Protein AF-G6F209-F1 (afdb_monomer_lite)

Foldseek 3Di:
DDDPPPVVVVVVDPDQQLQVQLVVLLVVQVVVQVVLCVVQVDGFPDTLNVLSSLLRSLVSLVVVCVVPVVSPVVSVVSNVSSVVVNVVSVVRRVVVVVVD

Organism: NCBI:txid1088868

Radius of gyration: 17.01 Å; chains: 1; bounding box: 48×24×44 Å

pLDDT: mean 88.54, std 17.1, range [37.03, 98.5]

Sequence (100 aa):
MRNLLQNEVEEISGGSAATVFGNLGATIGNVVNQSFQRTYGYAPAQSAVGPATELGTGIGTIIDSITNPKLIPTAVNDMIQGISDIVGVSKANSALVASK

Structure (mmCIF, N/CA/C/O backbone):
data_AF-G6F209-F1
#
_entry.id   AF-G6F209-F1
#
loop_
_atom_site.group_PDB
_atom_site.id
_atom_site.type_symbol
_atom_site.label_atom_id
_atom_site.label_alt_id
_atom_site.label_comp_id
_atom_site.label_asym_id
_atom_site.label_entity_id
_atom_site.label_seq_id
_atom_site.pdbx_PDB_ins_code
_atom_site.Cartn_x
_atom_site.Cartn_y
_atom_site.Cartn_z
_atom_site.occupancy
_atom_site.B_iso_or_equiv
_atom_site.auth_seq_id
_atom_site.auth_comp_id
_atom_site.auth_asym_id
_atom_site.auth_atom_id
_atom_site.pdbx_PDB_model_num
ATOM 1 N N . MET A 1 1 ? -32.638 15.389 14.294 1.00 37.03 1 MET A N 1
ATOM 2 C CA . MET A 1 1 ? -31.285 14.790 14.300 1.00 37.03 1 MET A CA 1
ATOM 3 C C . MET A 1 1 ? -31.437 13.338 14.719 1.00 37.03 1 MET A C 1
ATOM 5 O O . MET A 1 1 ? -32.003 13.105 15.778 1.00 37.03 1 MET A O 1
ATOM 9 N N . ARG A 1 2 ? -31.081 12.378 13.854 1.00 43.62 2 ARG A N 1
ATOM 10 C CA . ARG A 1 2 ? -31.233 10.941 14.140 1.00 43.62 2 ARG A CA 1
ATOM 11 C C . ARG A 1 2 ? -30.080 10.511 15.048 1.00 43.62 2 ARG A C 1
ATOM 13 O O . ARG A 1 2 ? -28.930 10.748 14.699 1.00 43.62 2 ARG A O 1
ATOM 20 N N . ASN A 1 3 ? -30.400 9.939 16.204 1.00 47.91 3 ASN A N 1
ATOM 21 C CA . ASN A 1 3 ? -29.415 9.360 17.111 1.00 47.91 3 ASN A CA 1
ATOM 22 C C . ASN A 1 3 ? -29.101 7.956 16.579 1.00 47.91 3 ASN A C 1
ATOM 24 O O . ASN A 1 3 ? -29.984 7.100 16.600 1.00 47.91 3 ASN A O 1
ATOM 28 N N . LEU A 1 4 ? -27.904 7.751 16.028 1.00 47.28 4 LEU A N 1
ATOM 29 C CA . LEU A 1 4 ? -27.447 6.421 15.623 1.00 47.28 4 LEU A CA 1
ATOM 30 C C . LEU A 1 4 ? -27.085 5.678 16.914 1.00 47.28 4 LEU A C 1
ATOM 32 O O . LEU A 1 4 ? -26.085 5.987 17.561 1.00 47.28 4 LEU A O 1
ATOM 36 N N . LEU A 1 5 ? -27.967 4.785 17.360 1.00 57.34 5 LEU A N 1
ATOM 37 C CA . LEU A 1 5 ? -27.745 3.969 18.550 1.00 57.34 5 LEU A CA 1
ATOM 38 C C . LEU A 1 5 ? -26.776 2.850 18.165 1.00 57.34 5 LEU A C 1
ATOM 40 O O . LEU A 1 5 ? -27.066 2.110 17.234 1.00 57.34 5 LEU A O 1
ATOM 44 N N . GLN A 1 6 ? -25.650 2.789 18.881 1.00 51.94 6 GLN A N 1
ATOM 45 C CA . GLN A 1 6 ? -24.652 1.721 19.099 1.00 51.94 6 GLN A CA 1
ATOM 46 C C . GLN A 1 6 ? -24.706 0.444 18.223 1.00 51.94 6 GLN A C 1
ATOM 48 O O . GLN A 1 6 ? -23.679 0.024 17.701 1.00 51.94 6 GLN A O 1
ATOM 53 N N . ASN A 1 7 ? -25.889 -0.117 17.993 1.00 50.44 7 ASN A N 1
ATOM 54 C CA . ASN A 1 7 ? -26.160 -1.272 17.140 1.00 50.44 7 ASN A CA 1
ATOM 55 C C . ASN A 1 7 ? -25.856 -1.031 15.646 1.00 50.44 7 ASN A C 1
ATOM 57 O O . ASN A 1 7 ? -25.389 -1.944 14.979 1.00 50.44 7 ASN A O 1
ATOM 61 N N . GLU A 1 8 ? -26.055 0.182 15.112 1.00 44.69 8 GLU A N 1
ATOM 62 C CA . GLU A 1 8 ? -25.754 0.479 13.692 1.00 44.69 8 GLU A CA 1
ATOM 63 C C . GLU A 1 8 ? -24.238 0.615 13.427 1.00 44.69 8 GLU A C 1
ATOM 65 O O . GLU A 1 8 ? -23.788 0.456 12.294 1.00 44.69 8 GLU A O 1
ATOM 70 N N . VAL A 1 9 ? -23.436 0.883 14.467 1.00 49.56 9 VAL A N 1
ATOM 71 C CA . VAL A 1 9 ? -21.962 0.876 14.380 1.00 49.56 9 VAL A CA 1
ATOM 72 C C . VAL A 1 9 ? -21.433 -0.560 14.392 1.00 49.56 9 VAL A C 1
ATOM 74 O O . VAL A 1 9 ? -20.473 -0.863 13.689 1.00 49.56 9 VAL A O 1
ATOM 77 N N . GLU A 1 10 ? -22.087 -1.456 15.134 1.00 48.28 10 GLU A N 1
ATOM 78 C CA . GLU A 1 10 ? -21.752 -2.883 15.161 1.00 48.28 10 GLU A CA 1
ATOM 79 C C . GLU A 1 10 ? -22.216 -3.616 13.880 1.00 48.28 10 GLU A C 1
ATOM 81 O O . GLU A 1 10 ? -21.451 -4.409 13.325 1.00 48.28 10 GLU A O 1
ATOM 86 N N . GLU A 1 11 ? -23.399 -3.296 13.332 1.00 45.97 11 GLU A N 1
ATOM 87 C CA . GLU A 1 11 ? -23.983 -3.962 12.146 1.00 45.97 11 GLU A CA 1
ATOM 88 C C . GLU A 1 11 ? -23.260 -3.702 10.809 1.00 45.97 11 GLU A C 1
ATOM 90 O O . GLU A 1 11 ? -23.497 -4.421 9.838 1.00 45.97 11 GLU A O 1
ATOM 95 N N . ILE A 1 12 ? -22.329 -2.745 10.734 1.00 52.09 12 ILE A N 1
ATOM 96 C CA . ILE A 1 12 ? -21.487 -2.549 9.536 1.00 52.09 12 ILE A CA 1
ATOM 97 C C . ILE A 1 12 ? -20.315 -3.558 9.488 1.00 52.09 12 ILE A C 1
ATOM 99 O O . ILE A 1 12 ? -19.697 -3.737 8.437 1.00 52.09 12 ILE A O 1
ATOM 103 N N . SER A 1 13 ? -20.015 -4.280 10.576 1.00 45.00 13 SER A N 1
ATOM 104 C CA . SER A 1 13 ? -18.755 -5.026 10.711 1.00 45.00 13 SER A CA 1
ATOM 105 C C . SER A 1 13 ? -18.923 -6.525 10.987 1.00 45.00 13 SER A C 1
ATOM 107 O O . SER A 1 13 ? -18.914 -6.992 12.118 1.00 45.00 13 SER A O 1
ATOM 109 N N . GLY A 1 14 ? -18.949 -7.323 9.916 1.00 49.16 14 GLY A N 1
ATOM 110 C CA . GLY A 1 14 ? -18.381 -8.678 9.976 1.00 49.16 14 GLY A CA 1
ATOM 111 C C . GLY A 1 14 ? -16.845 -8.681 9.864 1.00 49.16 14 GLY A C 1
ATOM 112 O O . GLY A 1 14 ? -16.204 -9.680 10.175 1.00 49.16 14 GLY A O 1
ATOM 113 N N . GLY A 1 15 ? -16.244 -7.567 9.427 1.00 62.19 15 GLY A N 1
ATOM 114 C CA . GLY A 1 15 ? -14.797 -7.365 9.333 1.00 62.19 15 GLY A CA 1
ATOM 115 C C . GLY A 1 15 ? -14.400 -5.984 9.852 1.00 62.19 15 GLY A C 1
ATOM 116 O O . GLY A 1 15 ? -15.168 -5.034 9.712 1.00 62.19 15 GLY A O 1
ATOM 117 N N . SER A 1 16 ? -13.217 -5.883 10.464 1.00 83.94 16 SER A N 1
ATOM 118 C CA . SER A 1 16 ? -12.674 -4.619 10.979 1.00 83.94 16 SER A CA 1
ATOM 119 C C . SER A 1 16 ? -12.531 -3.573 9.871 1.00 83.94 16 SER A C 1
ATOM 121 O O . SER A 1 16 ? -12.274 -3.928 8.710 1.00 83.94 16 SER A O 1
ATOM 123 N N . ALA A 1 17 ? -12.636 -2.283 10.207 1.00 89.00 17 ALA A N 1
ATOM 124 C CA . ALA A 1 17 ? -12.387 -1.222 9.235 1.00 89.00 17 ALA A CA 1
ATOM 125 C C . ALA A 1 17 ? -10.966 -1.343 8.661 1.00 89.00 17 ALA A C 1
ATOM 127 O O . ALA A 1 17 ? -10.776 -1.145 7.460 1.00 89.00 17 ALA A O 1
ATOM 128 N N . ALA A 1 18 ? -9.993 -1.778 9.470 1.00 90.38 18 ALA A N 1
ATOM 129 C CA . ALA A 1 18 ? -8.641 -2.120 9.022 1.00 90.38 18 ALA A CA 1
ATOM 130 C C . ALA A 1 18 ? -8.627 -3.059 7.797 1.00 90.38 18 ALA A C 1
ATOM 132 O O . ALA A 1 18 ? -7.924 -2.799 6.822 1.00 90.38 18 ALA A O 1
ATOM 133 N N . THR A 1 19 ? -9.462 -4.102 7.784 1.00 91.56 19 THR A N 1
ATOM 134 C CA . THR A 1 19 ? -9.532 -5.054 6.661 1.00 91.56 19 THR A CA 1
ATOM 135 C C . THR A 1 19 ? -10.139 -4.416 5.410 1.00 91.56 19 THR A C 1
ATOM 137 O O . THR A 1 19 ? -9.630 -4.591 4.301 1.00 91.56 19 THR A O 1
ATOM 140 N N . VAL A 1 20 ? -11.226 -3.656 5.572 1.00 93.38 20 VAL A N 1
ATOM 141 C CA . VAL A 1 20 ? -11.918 -2.997 4.452 1.00 93.38 20 VAL A CA 1
ATOM 142 C C . VAL A 1 20 ? -10.999 -1.985 3.772 1.00 93.38 20 VAL A C 1
ATOM 144 O O . VAL A 1 20 ? -10.837 -2.010 2.550 1.00 93.38 20 VAL A O 1
ATOM 147 N N . PHE A 1 21 ? -10.358 -1.121 4.559 1.00 95.00 21 PHE A N 1
ATOM 148 C CA . PHE A 1 21 ? -9.453 -0.116 4.020 1.00 95.00 21 PHE A CA 1
ATOM 149 C C . PHE A 1 21 ? -8.134 -0.718 3.527 1.00 95.00 21 PHE A C 1
ATOM 151 O O . PHE A 1 21 ? -7.604 -0.233 2.530 1.00 95.00 21 PHE A O 1
ATOM 158 N N . GLY A 1 22 ? -7.643 -1.806 4.127 1.00 95.38 22 GLY A N 1
ATOM 159 C CA . GLY A 1 22 ? -6.517 -2.572 3.589 1.00 95.38 22 GLY A CA 1
ATOM 160 C C . GLY A 1 22 ? -6.803 -3.097 2.177 1.00 95.38 22 GLY A C 1
ATOM 161 O O . GLY A 1 22 ? -6.019 -2.867 1.256 1.00 95.38 22 GLY A O 1
ATOM 162 N N . ASN A 1 23 ? -7.976 -3.700 1.957 1.00 96.31 23 ASN A N 1
ATOM 163 C CA . ASN A 1 23 ? -8.401 -4.178 0.634 1.00 96.31 23 ASN A CA 1
ATOM 164 C C . ASN A 1 23 ? -8.577 -3.038 -0.385 1.00 96.31 23 ASN A C 1
ATOM 166 O O . ASN A 1 23 ? -8.220 -3.180 -1.562 1.00 96.31 23 ASN A O 1
ATOM 170 N N . LEU A 1 24 ? -9.104 -1.890 0.055 1.00 96.56 24 LEU A N 1
ATOM 171 C CA . LEU A 1 24 ? -9.162 -0.684 -0.771 1.00 96.56 24 LEU A CA 1
ATOM 172 C C . LEU A 1 24 ? -7.751 -0.211 -1.152 1.00 96.56 24 LEU A C 1
ATOM 174 O O . LEU A 1 24 ? -7.492 0.058 -2.325 1.00 96.56 24 LEU A O 1
ATOM 178 N N . GLY A 1 25 ? -6.829 -0.176 -0.189 1.00 97.50 25 GLY A N 1
ATOM 179 C CA . GLY A 1 25 ? -5.419 0.137 -0.397 1.00 97.50 25 GLY A CA 1
ATOM 180 C C . GLY A 1 25 ? -4.767 -0.773 -1.438 1.00 97.50 25 GLY A C 1
ATOM 181 O O . GLY A 1 25 ? -4.190 -0.288 -2.412 1.00 97.50 25 GLY A O 1
ATOM 182 N N . ALA A 1 26 ? -4.952 -2.090 -1.315 1.00 97.94 26 ALA A N 1
ATOM 183 C CA . ALA A 1 26 ? -4.472 -3.066 -2.292 1.00 97.94 26 ALA A CA 1
ATOM 184 C C . ALA A 1 26 ? -5.024 -2.801 -3.704 1.00 97.94 26 ALA A C 1
ATOM 186 O O . ALA A 1 26 ? -4.297 -2.875 -4.699 1.00 97.94 26 ALA A O 1
ATOM 187 N N . THR A 1 27 ? -6.311 -2.460 -3.801 1.00 98.38 27 THR A N 1
ATOM 188 C CA . THR A 1 27 ? -6.972 -2.128 -5.071 1.00 98.38 27 THR A CA 1
ATOM 189 C C . THR A 1 27 ? -6.359 -0.879 -5.703 1.00 98.38 27 THR A C 1
ATOM 191 O O . THR A 1 27 ? -6.009 -0.897 -6.884 1.00 98.38 27 THR A O 1
ATOM 194 N N . ILE A 1 28 ? -6.153 0.182 -4.918 1.00 97.81 28 ILE A N 1
ATOM 195 C CA . ILE A 1 28 ? -5.500 1.416 -5.373 1.00 97.81 28 ILE A CA 1
ATOM 196 C C . ILE A 1 28 ? -4.076 1.120 -5.854 1.00 97.81 28 ILE A C 1
ATOM 198 O O . ILE A 1 28 ? -3.708 1.524 -6.957 1.00 97.81 28 ILE A O 1
ATOM 202 N N . GLY A 1 29 ? -3.290 0.365 -5.084 1.00 98.06 29 GLY A N 1
ATOM 203 C CA . GLY A 1 29 ? -1.927 0.000 -5.472 1.00 98.06 29 GLY A CA 1
ATOM 204 C C . GLY A 1 29 ? -1.871 -0.796 -6.781 1.00 98.06 29 GLY A C 1
ATOM 205 O O . GLY A 1 29 ? -0.997 -0.555 -7.615 1.00 98.06 29 GLY A O 1
ATOM 206 N N . ASN A 1 30 ? -2.844 -1.680 -7.024 1.00 98.38 30 ASN A N 1
ATOM 207 C CA . ASN A 1 30 ? -2.965 -2.396 -8.295 1.00 98.38 30 ASN A CA 1
ATOM 208 C C . ASN A 1 30 ? -3.264 -1.447 -9.462 1.00 98.38 30 ASN A C 1
ATOM 210 O O . ASN A 1 30 ? -2.627 -1.552 -10.511 1.00 98.38 30 ASN A O 1
ATOM 214 N N . VAL A 1 31 ? -4.192 -0.501 -9.283 1.00 98.50 31 VAL A N 1
ATOM 215 C CA . VAL A 1 31 ? -4.509 0.514 -10.301 1.00 98.50 31 VAL A CA 1
ATOM 216 C C . VAL A 1 31 ? -3.283 1.368 -10.617 1.00 98.50 31 VAL A C 1
ATOM 218 O O . VAL A 1 31 ? -3.006 1.618 -11.791 1.00 98.50 31 VAL A O 1
ATOM 221 N N . VAL A 1 32 ? -2.51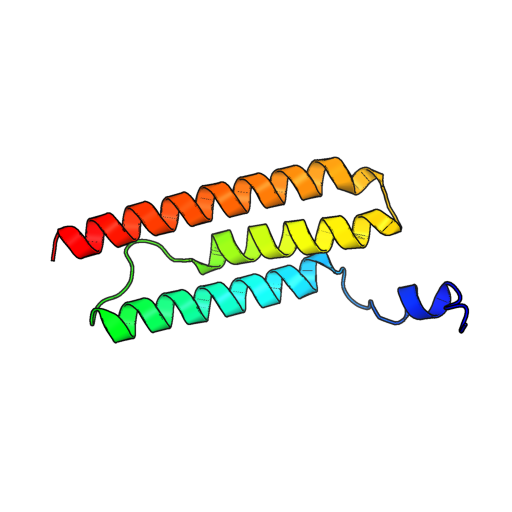4 1.770 -9.604 1.00 97.81 32 VAL A N 1
ATOM 222 C CA . VAL A 1 32 ? -1.272 2.536 -9.787 1.00 97.81 32 VAL A CA 1
ATOM 223 C C . VAL A 1 32 ? -0.242 1.729 -10.579 1.00 97.81 32 VAL A C 1
ATOM 225 O O . VAL A 1 32 ? 0.281 2.236 -11.570 1.00 97.81 32 VAL A O 1
ATOM 228 N N . ASN A 1 33 ? -0.001 0.464 -10.224 1.00 98.12 33 ASN A N 1
ATOM 229 C CA . ASN A 1 33 ? 0.929 -0.401 -10.957 1.00 98.12 33 ASN A CA 1
ATOM 230 C C . ASN A 1 33 ? 0.516 -0.589 -12.424 1.00 98.12 33 ASN A C 1
ATOM 232 O O . ASN A 1 33 ? 1.344 -0.467 -13.328 1.00 98.12 33 ASN A O 1
ATOM 236 N N . GLN A 1 34 ? -0.768 -0.863 -12.672 1.00 98.31 34 GLN A N 1
ATOM 237 C CA . GLN A 1 34 ? -1.298 -1.019 -14.027 1.00 98.31 34 GLN A CA 1
ATOM 238 C C . GLN A 1 34 ? -1.189 0.282 -14.824 1.00 98.31 34 GLN A C 1
ATOM 240 O O . GLN A 1 34 ? -0.842 0.254 -16.002 1.00 98.31 34 GLN A O 1
ATOM 245 N N . SER A 1 35 ? -1.461 1.421 -14.186 1.00 98.06 35 SER A N 1
ATOM 246 C CA . SER A 1 35 ? -1.333 2.737 -14.813 1.00 98.06 35 SER A CA 1
ATOM 247 C C . SER A 1 35 ? 0.121 3.031 -15.167 1.00 98.06 35 SER A C 1
ATOM 249 O O . SER A 1 35 ? 0.390 3.457 -16.284 1.00 98.06 35 SER 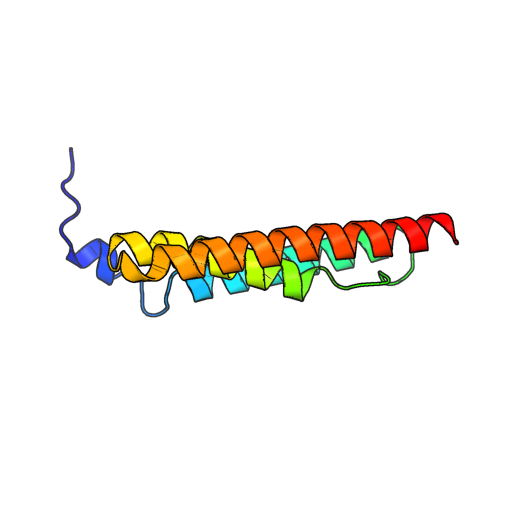A O 1
ATOM 251 N N . PHE A 1 36 ? 1.067 2.725 -14.275 1.00 98.06 36 PHE A N 1
ATOM 252 C CA . PHE A 1 36 ? 2.496 2.841 -14.560 1.00 98.06 36 PHE A CA 1
ATOM 253 C C . PHE A 1 36 ? 2.885 2.004 -15.785 1.00 98.06 36 PHE A C 1
ATOM 255 O O . PHE A 1 36 ? 3.471 2.528 -16.732 1.00 98.06 36 PHE A O 1
ATOM 262 N N . GLN A 1 37 ? 2.496 0.725 -15.811 1.00 97.56 37 GLN A N 1
ATOM 263 C CA . GLN A 1 37 ? 2.823 -0.165 -16.924 1.00 97.56 37 GLN A CA 1
ATOM 264 C C . GLN A 1 37 ? 2.198 0.285 -18.247 1.00 97.56 37 GLN A C 1
ATOM 266 O O . GLN A 1 37 ? 2.846 0.193 -19.287 1.00 97.56 37 GLN A O 1
ATOM 271 N N . ARG A 1 38 ? 0.964 0.799 -18.229 1.00 98.12 38 ARG A N 1
ATOM 272 C CA . ARG A 1 38 ? 0.312 1.353 -19.426 1.00 98.12 38 ARG A CA 1
ATOM 273 C C . ARG A 1 38 ? 1.008 2.614 -19.932 1.00 98.12 38 ARG A C 1
ATOM 275 O O . ARG A 1 38 ? 1.133 2.776 -21.138 1.00 98.12 38 ARG A O 1
ATOM 282 N N . THR A 1 39 ? 1.456 3.482 -19.028 1.00 97.94 39 THR A N 1
ATOM 283 C CA . THR A 1 39 ? 2.118 4.744 -19.380 1.00 97.94 39 THR A CA 1
ATOM 284 C C . THR A 1 39 ? 3.513 4.520 -19.953 1.00 97.94 39 THR A C 1
ATOM 286 O O . THR A 1 39 ? 3.865 5.143 -20.949 1.00 97.94 39 THR A O 1
ATOM 289 N N . TYR A 1 40 ? 4.307 3.635 -19.346 1.00 97.44 40 TYR A N 1
ATOM 290 C CA . TYR A 1 40 ? 5.722 3.473 -19.702 1.00 97.44 40 TYR A CA 1
ATOM 291 C C . TYR A 1 40 ? 6.027 2.223 -20.539 1.00 97.44 40 TYR A C 1
ATOM 293 O O . TYR A 1 40 ? 7.128 2.088 -21.063 1.00 97.44 40 TYR A O 1
ATOM 301 N N . GLY A 1 41 ? 5.074 1.299 -20.685 1.00 97.69 41 GLY A N 1
ATOM 302 C CA . GLY A 1 41 ? 5.242 0.071 -21.468 1.00 97.69 41 GLY A CA 1
ATOM 303 C C . GLY A 1 41 ? 6.046 -1.034 -20.771 1.00 97.69 41 GLY A C 1
ATOM 304 O O . GLY A 1 41 ? 6.305 -2.072 -21.376 1.00 97.69 41 GLY A O 1
ATOM 305 N N . TYR A 1 42 ? 6.429 -0.852 -19.504 1.00 96.44 42 TYR A N 1
ATOM 306 C CA . TYR A 1 42 ? 7.148 -1.841 -18.694 1.00 96.44 42 TYR A CA 1
ATOM 307 C C . TYR A 1 42 ? 6.681 -1.823 -17.233 1.00 96.44 42 TYR A C 1
ATOM 309 O O . TYR A 1 42 ? 6.082 -0.857 -16.764 1.00 96.44 42 TYR A O 1
ATOM 317 N N . ALA A 1 43 ? 6.933 -2.915 -16.510 1.00 97.06 43 ALA A N 1
ATOM 318 C CA . ALA A 1 43 ? 6.534 -3.048 -15.110 1.00 97.06 43 ALA A CA 1
ATOM 319 C C . ALA A 1 43 ? 7.287 -2.056 -14.196 1.00 97.06 43 ALA A C 1
ATOM 321 O O . ALA A 1 43 ? 8.455 -1.758 -14.460 1.00 97.06 43 ALA A O 1
ATOM 322 N N . PRO A 1 44 ? 6.658 -1.567 -13.111 1.00 97.50 44 PRO A N 1
ATOM 323 C CA . PRO A 1 44 ? 7.349 -0.740 -12.126 1.00 97.50 44 PRO A CA 1
ATOM 324 C C . PRO A 1 44 ? 8.494 -1.510 -11.450 1.00 97.50 44 PRO A C 1
ATOM 326 O O . PRO A 1 44 ? 8.444 -2.734 -11.330 1.00 97.50 44 PRO A O 1
ATOM 329 N N . ALA A 1 45 ? 9.509 -0.789 -10.966 1.00 97.62 45 ALA A N 1
ATOM 330 C CA . ALA A 1 45 ? 10.602 -1.372 -10.184 1.00 97.62 45 ALA A CA 1
ATOM 331 C C . ALA A 1 45 ? 10.104 -1.914 -8.840 1.00 97.62 45 ALA A C 1
ATOM 333 O O . ALA A 1 45 ? 10.587 -2.937 -8.360 1.00 97.62 45 ALA A O 1
ATOM 334 N N . GLN A 1 46 ? 9.137 -1.223 -8.235 1.00 98.06 46 GLN A N 1
ATOM 335 C CA . GLN A 1 46 ? 8.491 -1.631 -6.995 1.00 98.06 46 GLN A CA 1
ATOM 336 C C . GLN A 1 46 ? 6.973 -1.478 -7.089 1.00 98.06 46 GLN A C 1
ATOM 338 O O . GLN A 1 46 ? 6.452 -0.510 -7.648 1.00 98.06 46 GLN A O 1
ATOM 343 N N . SER A 1 47 ? 6.265 -2.449 -6.515 1.00 97.81 47 SER A N 1
ATOM 344 C CA . SER A 1 47 ? 4.804 -2.478 -6.466 1.00 97.81 47 SER A CA 1
ATOM 345 C C . SER A 1 47 ? 4.267 -1.533 -5.392 1.00 97.81 47 SER A C 1
ATOM 347 O O . SER A 1 47 ? 4.709 -1.583 -4.249 1.00 97.81 47 SER A O 1
ATOM 349 N N . ALA A 1 48 ? 3.243 -0.749 -5.730 1.00 97.25 48 ALA A N 1
ATOM 350 C CA . ALA A 1 48 ? 2.526 0.091 -4.771 1.00 97.25 48 ALA A CA 1
ATOM 351 C C . ALA A 1 48 ? 1.511 -0.682 -3.899 1.00 97.25 48 ALA A C 1
ATOM 353 O O . ALA A 1 48 ? 0.958 -0.107 -2.967 1.00 97.25 48 ALA A O 1
ATOM 354 N N . VAL A 1 49 ? 1.239 -1.965 -4.184 1.00 98.12 49 VAL A N 1
ATOM 355 C CA . VAL A 1 49 ? 0.161 -2.740 -3.531 1.00 98.12 49 VAL A CA 1
ATOM 356 C C . VAL A 1 49 ? 0.393 -2.917 -2.034 1.00 98.12 49 VAL A C 1
ATOM 358 O O . VAL A 1 49 ? -0.507 -2.608 -1.259 1.00 98.12 49 VAL A O 1
ATOM 361 N N . GLY A 1 50 ? 1.573 -3.391 -1.626 1.00 96.88 50 GLY A N 1
ATOM 362 C CA . GLY A 1 50 ? 1.899 -3.597 -0.208 1.00 96.88 50 GLY A CA 1
ATOM 363 C C . GLY A 1 50 ? 1.789 -2.295 0.594 1.00 96.88 50 GLY A C 1
ATOM 364 O O . GLY A 1 50 ? 0.923 -2.207 1.461 1.00 96.88 50 GLY A O 1
ATOM 365 N N . PRO A 1 51 ? 2.538 -1.242 0.218 1.00 97.62 51 PRO A N 1
ATOM 366 C CA . PRO A 1 51 ? 2.505 0.034 0.935 1.00 97.62 51 PRO A CA 1
ATOM 367 C C . PRO A 1 51 ? 1.119 0.690 0.986 1.00 97.62 51 PRO A C 1
ATOM 369 O O . PRO A 1 51 ? 0.717 1.239 2.011 1.00 97.62 51 PRO A O 1
ATOM 372 N N . ALA A 1 52 ? 0.338 0.603 -0.098 1.00 97.88 52 ALA A N 1
ATOM 373 C CA . ALA A 1 52 ? -1.031 1.114 -0.102 1.00 97.88 52 ALA A CA 1
ATOM 374 C C . ALA A 1 52 ? -1.967 0.292 0.803 1.00 97.88 52 ALA A C 1
ATOM 376 O O . ALA A 1 52 ? -2.854 0.865 1.434 1.00 97.88 52 ALA A O 1
ATOM 377 N N . THR A 1 53 ? -1.767 -1.028 0.896 1.00 97.69 53 THR A N 1
ATOM 378 C CA . THR A 1 53 ? -2.506 -1.910 1.818 1.00 97.69 53 THR A CA 1
ATOM 379 C C . THR A 1 53 ? -2.202 -1.561 3.270 1.00 97.69 53 THR A C 1
ATOM 381 O O . THR A 1 53 ? -3.124 -1.471 4.076 1.00 97.69 53 THR A O 1
ATOM 384 N N . GLU A 1 54 ? -0.934 -1.328 3.607 1.00 96.31 54 GLU A N 1
ATOM 385 C CA . GLU A 1 54 ? -0.505 -0.946 4.958 1.00 96.31 54 GLU A CA 1
ATOM 386 C C . GLU A 1 54 ? -1.079 0.411 5.364 1.00 96.31 54 GLU A C 1
ATOM 388 O O . GLU A 1 54 ? -1.703 0.524 6.419 1.00 96.31 54 GLU A O 1
ATOM 393 N N . LEU A 1 55 ? -0.987 1.414 4.483 1.00 97.06 55 LEU A N 1
ATOM 394 C CA . LEU A 1 55 ? -1.612 2.715 4.717 1.00 97.06 55 LEU A CA 1
ATOM 395 C C . LEU A 1 55 ? -3.132 2.588 4.900 1.00 97.06 55 LEU A C 1
ATOM 397 O O . LEU A 1 55 ? -3.694 3.164 5.830 1.00 97.06 55 LEU A O 1
ATOM 401 N N . GLY A 1 56 ? -3.802 1.821 4.034 1.00 96.44 56 GLY A N 1
ATOM 402 C CA . GLY A 1 56 ? -5.233 1.550 4.152 1.00 96.44 56 GLY A CA 1
ATOM 403 C C . GLY A 1 56 ? -5.579 0.874 5.478 1.00 96.44 56 GLY A C 1
ATOM 404 O O . GLY A 1 56 ? -6.486 1.313 6.180 1.00 96.44 56 GLY A O 1
ATOM 405 N N . THR A 1 57 ? -4.810 -0.135 5.876 1.00 95.69 57 THR A N 1
ATOM 406 C CA . THR A 1 57 ? -4.981 -0.822 7.161 1.00 95.69 57 THR A CA 1
ATOM 407 C C . THR A 1 57 ? -4.848 0.161 8.319 1.00 95.69 57 THR A C 1
ATOM 409 O O . THR A 1 57 ? -5.741 0.209 9.156 1.00 95.69 57 THR A O 1
ATOM 412 N N . GLY A 1 58 ? -3.818 1.013 8.328 1.00 95.81 58 GLY A N 1
ATOM 413 C CA . GLY A 1 58 ? -3.632 2.037 9.359 1.00 95.81 58 GLY A CA 1
ATOM 414 C C . GLY A 1 58 ? -4.798 3.030 9.450 1.00 95.81 58 GLY A C 1
ATOM 415 O O . GLY A 1 58 ? -5.254 3.346 10.551 1.00 95.81 58 GLY A O 1
ATOM 416 N N . ILE A 1 59 ? -5.343 3.462 8.305 1.00 94.81 59 ILE A N 1
ATOM 417 C CA . ILE A 1 59 ? -6.557 4.297 8.249 1.00 94.81 59 ILE A CA 1
ATOM 418 C C . ILE A 1 59 ? -7.748 3.553 8.860 1.00 94.81 59 ILE A C 1
ATOM 420 O O . ILE A 1 59 ? -8.468 4.108 9.684 1.00 94.81 59 ILE A O 1
ATOM 424 N N . GLY A 1 60 ? -7.959 2.291 8.493 1.00 94.00 60 GLY A N 1
ATOM 425 C CA . GLY A 1 60 ? -9.042 1.499 9.061 1.00 94.00 60 GLY A CA 1
ATOM 426 C C . GLY A 1 60 ? -8.873 1.274 10.569 1.00 94.00 60 GLY A C 1
ATOM 427 O O . GLY A 1 60 ? -9.823 1.458 11.322 1.00 94.00 60 GLY A O 1
ATOM 428 N N . THR A 1 61 ? -7.653 1.015 11.040 1.00 94.12 61 THR A N 1
ATOM 429 C CA . THR A 1 61 ? -7.343 0.874 12.469 1.00 94.12 61 THR A CA 1
ATOM 430 C C . THR A 1 61 ? -7.608 2.174 13.244 1.00 94.12 61 THR A C 1
ATOM 432 O O . THR A 1 61 ? -8.027 2.118 14.401 1.00 94.12 61 THR A O 1
ATOM 435 N N . ILE A 1 62 ? -7.438 3.358 12.632 1.00 92.88 62 ILE A N 1
ATOM 436 C CA . ILE A 1 62 ? -7.815 4.627 13.284 1.00 92.88 62 ILE A CA 1
ATOM 437 C C . ILE A 1 62 ? -9.332 4.739 13.461 1.00 92.88 62 ILE A C 1
ATOM 439 O O . ILE A 1 62 ? -9.788 5.259 14.478 1.00 92.88 62 ILE A O 1
ATOM 443 N N . ILE A 1 63 ? -10.119 4.218 12.519 1.00 90.31 63 ILE A N 1
ATOM 444 C CA . ILE A 1 63 ? -11.583 4.177 12.620 1.00 90.31 63 ILE A CA 1
ATOM 445 C C . ILE A 1 63 ? -11.997 3.178 13.703 1.00 90.31 63 ILE A C 1
ATOM 447 O O . ILE A 1 63 ? -12.798 3.519 14.572 1.00 90.31 63 ILE A O 1
ATOM 451 N N . ASP A 1 64 ? -11.383 1.993 13.725 1.00 87.62 64 ASP A N 1
ATOM 452 C CA . ASP A 1 64 ? -11.599 0.994 14.780 1.00 87.62 64 ASP A CA 1
ATOM 453 C C . ASP A 1 64 ? -11.215 1.548 16.172 1.00 87.62 64 ASP A C 1
ATOM 455 O O . ASP A 1 64 ? -11.767 1.148 17.199 1.00 87.62 64 ASP A O 1
ATOM 459 N N . SER A 1 65 ? -10.315 2.537 16.234 1.00 90.31 65 SER A N 1
ATOM 460 C CA . SER A 1 65 ? -9.925 3.175 17.494 1.00 90.31 65 SER A CA 1
ATOM 461 C C . SER A 1 65 ? -11.024 4.021 18.153 1.00 90.31 65 SER A C 1
ATOM 463 O O . SER A 1 65 ? -10.932 4.298 19.350 1.00 90.31 65 SER A O 1
ATOM 465 N N . ILE A 1 66 ? -12.091 4.372 17.421 1.00 87.44 66 ILE A N 1
ATOM 466 C CA . ILE A 1 66 ? -13.264 5.077 17.968 1.00 87.44 66 ILE A CA 1
ATOM 467 C C . ILE A 1 66 ? -13.918 4.245 19.079 1.00 87.44 66 ILE A C 1
ATOM 469 O O . ILE A 1 66 ? -14.333 4.792 20.101 1.00 87.44 66 ILE A O 1
ATOM 473 N N . THR A 1 67 ? -13.980 2.923 18.901 1.00 86.19 67 THR A N 1
ATOM 474 C CA . THR A 1 67 ? -14.532 1.987 19.890 1.00 86.19 67 THR A CA 1
ATOM 475 C C . THR A 1 67 ? -13.444 1.340 20.752 1.00 86.19 67 THR A C 1
ATOM 477 O O . THR A 1 67 ? -13.736 0.867 21.850 1.00 86.19 67 THR A O 1
ATOM 480 N N . ASN A 1 68 ? -12.176 1.373 20.316 1.00 86.81 68 ASN A N 1
ATOM 481 C CA . ASN A 1 68 ? -11.027 0.888 21.084 1.00 86.81 68 ASN A CA 1
ATOM 482 C C . ASN A 1 68 ? -9.801 1.829 21.000 1.00 86.81 68 ASN A C 1
ATOM 484 O O . ASN A 1 68 ? -8.866 1.575 2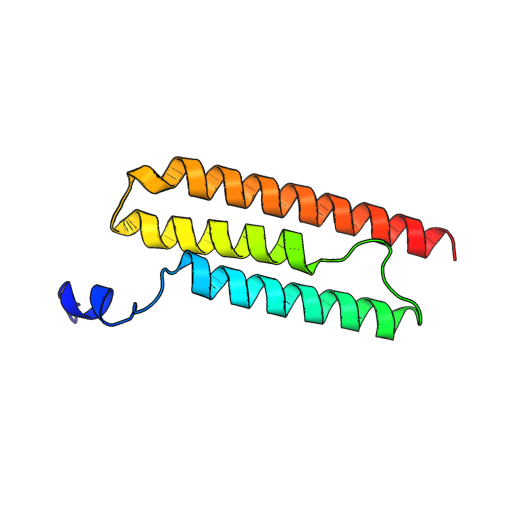0.232 1.00 86.81 68 ASN A O 1
ATOM 488 N N . PRO A 1 69 ? -9.720 2.869 21.854 1.00 90.88 69 PRO A N 1
ATOM 489 C CA . PRO A 1 69 ? -8.656 3.880 21.794 1.00 90.88 69 PRO A CA 1
ATOM 490 C C . PRO A 1 69 ? -7.223 3.349 21.963 1.00 90.88 69 PRO A C 1
ATOM 492 O O . PRO A 1 69 ? -6.262 4.035 21.620 1.00 90.88 69 PRO A O 1
ATOM 495 N N . LYS A 1 70 ? -7.044 2.116 22.460 1.00 93.88 70 LYS A N 1
ATOM 496 C CA . LYS A 1 70 ? -5.721 1.475 22.568 1.00 93.88 70 LYS A CA 1
ATOM 497 C C . LYS A 1 70 ? -5.077 1.203 21.205 1.00 93.88 70 LYS A C 1
ATOM 499 O O . LYS A 1 70 ? -3.876 0.967 21.157 1.00 93.88 70 LYS A O 1
ATOM 504 N N . LEU A 1 71 ? -5.856 1.238 20.122 1.00 91.56 71 LEU A N 1
ATOM 505 C CA . LEU A 1 71 ? -5.386 1.029 18.753 1.00 91.56 71 LEU A CA 1
ATOM 506 C C . LEU A 1 71 ? -4.715 2.268 18.138 1.00 91.56 71 LEU A C 1
ATOM 508 O O . LEU A 1 71 ? -4.036 2.132 17.123 1.00 91.56 71 LEU A O 1
ATOM 512 N N . ILE A 1 72 ? -4.854 3.457 18.745 1.00 92.25 72 ILE A N 1
ATOM 513 C CA . ILE A 1 72 ? -4.314 4.715 18.197 1.00 92.25 72 ILE A CA 1
ATOM 514 C C . ILE A 1 72 ? -2.802 4.632 17.913 1.00 92.25 72 ILE A C 1
ATOM 516 O O . ILE A 1 72 ? -2.407 4.979 16.800 1.00 92.25 72 ILE A O 1
ATOM 520 N N . PRO A 1 73 ? -1.933 4.164 18.838 1.00 95.81 73 PRO A N 1
ATOM 521 C CA . PRO A 1 73 ? -0.497 4.099 18.565 1.00 95.81 73 PRO A CA 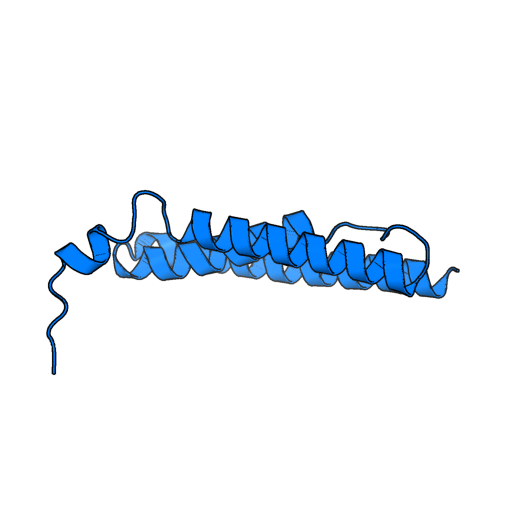1
ATOM 522 C C . PRO A 1 73 ? -0.154 3.180 17.387 1.00 95.81 73 PRO A C 1
ATOM 524 O O . PRO A 1 73 ? 0.676 3.537 16.555 1.00 95.81 73 PRO A O 1
ATOM 527 N N . THR A 1 74 ? -0.814 2.022 17.291 1.00 92.00 74 THR A N 1
ATOM 528 C CA . THR A 1 74 ? -0.628 1.074 16.183 1.00 92.00 74 THR A CA 1
ATOM 529 C C . THR A 1 74 ? -1.068 1.689 14.862 1.00 92.00 74 THR A C 1
ATOM 531 O O . THR A 1 74 ? -0.285 1.722 13.923 1.00 92.00 74 THR A O 1
ATOM 534 N N . ALA A 1 75 ? -2.266 2.272 14.814 1.00 93.00 75 ALA A N 1
ATOM 535 C CA . ALA A 1 75 ? -2.786 2.920 13.616 1.00 93.00 75 ALA A CA 1
ATOM 536 C C . ALA A 1 75 ? -1.869 4.043 13.107 1.00 93.00 75 ALA A C 1
ATOM 538 O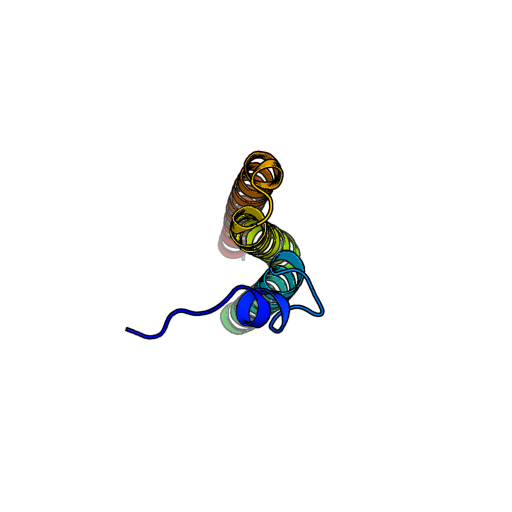 O . ALA A 1 75 ? -1.623 4.149 11.908 1.00 93.00 75 ALA A O 1
ATOM 539 N N . VAL A 1 76 ? -1.335 4.872 14.011 1.00 95.62 76 VAL A N 1
ATOM 540 C CA . VAL A 1 76 ? -0.390 5.938 13.648 1.00 95.62 76 VAL A CA 1
ATOM 541 C C . VAL A 1 76 ? 0.901 5.356 13.071 1.00 95.62 76 VAL A C 1
ATOM 543 O O . VAL A 1 76 ? 1.366 5.843 12.042 1.00 95.62 76 VAL A O 1
ATOM 546 N N . ASN A 1 77 ? 1.456 4.308 13.683 1.00 95.44 77 ASN A N 1
ATOM 547 C CA . ASN A 1 77 ? 2.663 3.657 13.176 1.00 95.44 77 ASN A CA 1
ATOM 548 C C . ASN A 1 77 ? 2.437 3.020 11.798 1.00 95.44 77 ASN A C 1
ATOM 550 O O . ASN A 1 77 ? 3.245 3.247 10.900 1.00 95.44 77 ASN A O 1
ATOM 554 N N . ASP A 1 78 ? 1.325 2.308 11.606 1.00 93.31 78 ASP A N 1
ATOM 555 C CA . ASP A 1 78 ? 0.974 1.678 10.329 1.00 93.31 78 ASP A CA 1
ATOM 556 C C . ASP A 1 78 ? 0.790 2.729 9.221 1.00 93.31 78 ASP A C 1
ATOM 558 O O . ASP A 1 78 ? 1.274 2.557 8.103 1.00 93.31 78 ASP A O 1
ATOM 562 N N . MET A 1 79 ? 0.160 3.869 9.535 1.00 95.94 79 MET A N 1
ATOM 563 C CA . MET A 1 79 ? 0.034 4.982 8.588 1.00 95.94 79 MET A CA 1
ATOM 564 C C . MET A 1 79 ? 1.391 5.608 8.243 1.00 95.94 79 MET A C 1
ATOM 566 O O . MET A 1 79 ? 1.654 5.876 7.072 1.00 95.94 79 MET A O 1
ATOM 570 N N . ILE A 1 80 ? 2.261 5.846 9.232 1.00 97.06 80 ILE A N 1
ATOM 571 C CA . ILE A 1 80 ? 3.604 6.402 8.994 1.00 97.06 80 ILE A CA 1
ATOM 572 C C . ILE A 1 80 ? 4.426 5.453 8.118 1.00 97.06 80 ILE A C 1
ATOM 574 O O . ILE A 1 80 ? 5.047 5.906 7.154 1.00 97.06 80 ILE A O 1
ATOM 578 N N . GLN A 1 81 ? 4.404 4.154 8.426 1.00 95.94 81 GLN A N 1
ATOM 579 C CA . GLN A 1 81 ? 5.124 3.137 7.667 1.00 95.94 81 GLN A CA 1
ATOM 580 C C . GLN A 1 81 ? 4.598 3.054 6.229 1.00 95.94 81 GLN A C 1
ATOM 582 O O . GLN A 1 81 ? 5.374 3.222 5.289 1.00 95.94 81 GLN A O 1
ATOM 587 N N . GLY A 1 82 ? 3.276 2.955 6.050 1.00 96.00 82 GLY A N 1
ATOM 588 C CA . GLY A 1 82 ? 2.657 2.931 4.726 1.00 96.00 82 GLY A CA 1
ATOM 589 C C . GLY A 1 82 ? 2.978 4.177 3.890 1.00 96.00 82 GLY A C 1
ATOM 590 O O . GLY A 1 82 ? 3.296 4.065 2.706 1.00 96.00 82 GLY A O 1
ATOM 591 N N . ILE A 1 83 ? 2.979 5.377 4.490 1.00 97.44 83 ILE A N 1
ATOM 592 C CA . ILE A 1 83 ? 3.400 6.616 3.805 1.00 97.44 83 ILE A CA 1
ATOM 593 C C . ILE A 1 83 ? 4.880 6.552 3.413 1.00 97.44 83 ILE A C 1
ATOM 595 O O . ILE A 1 83 ? 5.229 6.887 2.278 1.00 97.44 83 ILE A O 1
ATOM 599 N N . SER A 1 84 ? 5.752 6.138 4.335 1.00 98.19 84 SER A N 1
ATOM 600 C CA . SER A 1 84 ? 7.191 6.016 4.085 1.00 98.19 84 SER A CA 1
ATOM 601 C C . SER A 1 84 ? 7.471 5.074 2.913 1.00 98.19 84 SER A C 1
ATOM 603 O O . SER A 1 84 ? 8.233 5.416 2.004 1.00 98.19 84 SER A O 1
ATOM 605 N N . ASP A 1 85 ? 6.792 3.932 2.875 1.00 97.94 85 ASP A N 1
ATOM 606 C CA . ASP A 1 85 ? 6.997 2.931 1.837 1.00 97.94 85 ASP A CA 1
ATOM 607 C C . ASP A 1 85 ? 6.392 3.358 0.495 1.00 97.94 85 ASP A C 1
ATOM 609 O O . ASP A 1 85 ? 7.003 3.122 -0.548 1.00 97.94 85 ASP A O 1
ATOM 613 N N . ILE A 1 86 ? 5.277 4.102 0.486 1.00 97.94 86 ILE A N 1
ATOM 614 C CA . ILE A 1 86 ? 4.765 4.759 -0.731 1.00 97.94 86 ILE A CA 1
ATOM 615 C C . ILE A 1 86 ? 5.802 5.735 -1.301 1.00 97.94 86 ILE A C 1
ATOM 617 O O . ILE A 1 86 ? 6.043 5.757 -2.513 1.00 97.94 86 ILE A O 1
ATOM 621 N N . VAL A 1 87 ? 6.449 6.535 -0.448 1.00 98.06 87 VAL A N 1
ATOM 622 C CA . VAL A 1 87 ? 7.527 7.438 -0.877 1.00 98.06 87 VAL A CA 1
ATOM 623 C C . VAL A 1 87 ? 8.715 6.640 -1.424 1.00 98.06 87 VAL A C 1
ATOM 625 O O . VAL A 1 87 ? 9.298 7.037 -2.437 1.00 98.06 87 VAL A O 1
ATOM 628 N N . GLY A 1 88 ? 9.057 5.508 -0.803 1.00 98.12 88 GLY A N 1
ATOM 629 C CA . GLY A 1 88 ? 10.077 4.575 -1.289 1.00 98.12 88 GLY A CA 1
ATOM 630 C C . GLY A 1 88 ? 9.774 4.052 -2.696 1.00 98.12 88 GLY A C 1
ATOM 631 O O . GLY A 1 88 ? 10.598 4.214 -3.601 1.00 98.12 88 GLY A O 1
ATOM 632 N N . VAL A 1 89 ? 8.561 3.536 -2.906 1.00 97.81 89 VAL A N 1
ATOM 633 C CA . VAL A 1 89 ? 8.074 3.062 -4.212 1.00 97.81 89 VAL A CA 1
ATOM 634 C C . VAL A 1 89 ? 8.132 4.173 -5.259 1.00 97.81 89 VAL A C 1
ATOM 636 O O . VAL A 1 89 ? 8.615 3.955 -6.371 1.00 97.81 89 VAL A O 1
ATOM 639 N N . SER A 1 90 ? 7.689 5.383 -4.908 1.00 97.38 90 SER A N 1
ATOM 640 C CA . SER A 1 90 ? 7.721 6.543 -5.806 1.00 97.38 90 SER A CA 1
ATOM 641 C C . SER A 1 90 ? 9.146 6.884 -6.255 1.00 97.38 90 SER A C 1
ATOM 643 O O . SER A 1 90 ? 9.396 7.064 -7.451 1.00 97.38 90 SER A O 1
ATOM 645 N N . LYS A 1 91 ? 10.111 6.896 -5.326 1.00 98.25 91 LYS A N 1
ATOM 646 C CA . LYS A 1 91 ? 11.530 7.133 -5.637 1.00 98.25 91 LYS A CA 1
ATOM 647 C C . LYS A 1 91 ? 12.102 6.042 -6.539 1.00 98.25 91 LYS A C 1
ATOM 649 O O . LYS A 1 91 ? 12.730 6.366 -7.545 1.00 98.25 91 LYS A O 1
ATOM 654 N N . ALA A 1 92 ? 11.868 4.771 -6.209 1.00 97.75 92 ALA A N 1
ATOM 655 C CA . ALA A 1 92 ? 12.373 3.638 -6.983 1.00 97.75 92 ALA A CA 1
ATOM 656 C C . ALA A 1 92 ? 11.836 3.648 -8.422 1.00 97.75 92 ALA A C 1
ATOM 658 O O . ALA A 1 92 ? 12.596 3.500 -9.380 1.00 97.75 92 ALA A O 1
ATOM 659 N N . ASN A 1 93 ? 10.536 3.894 -8.583 1.00 97.56 93 ASN A N 1
ATOM 660 C CA . ASN A 1 93 ? 9.899 3.936 -9.893 1.00 97.56 93 ASN A CA 1
ATOM 661 C C . ASN A 1 93 ? 10.310 5.179 -10.696 1.00 97.56 93 ASN A C 1
ATOM 663 O O . ASN A 1 93 ? 10.524 5.070 -11.900 1.00 97.56 93 ASN A O 1
ATOM 667 N N . SER A 1 94 ? 10.507 6.331 -10.049 1.00 97.44 94 SER A N 1
ATOM 668 C CA . SER A 1 94 ? 11.035 7.533 -10.715 1.00 97.44 94 SER A CA 1
ATOM 669 C C . SER A 1 94 ? 12.466 7.325 -11.222 1.00 97.44 94 SER A C 1
ATOM 671 O O . SER A 1 94 ? 12.786 7.713 -12.344 1.00 97.44 94 SER A O 1
ATOM 673 N N . ALA A 1 95 ? 13.320 6.671 -10.428 1.00 97.94 95 ALA A N 1
ATOM 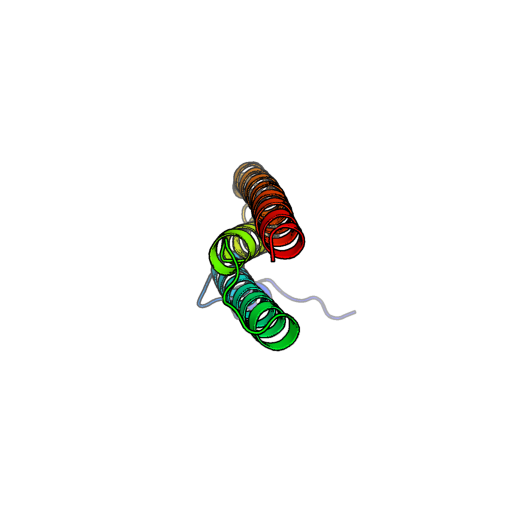674 C CA . ALA A 1 95 ? 14.681 6.328 -10.835 1.00 97.94 95 ALA A CA 1
ATOM 675 C C . ALA A 1 95 ? 14.696 5.342 -12.014 1.00 97.94 95 ALA A C 1
ATOM 677 O O . ALA A 1 95 ? 15.480 5.516 -12.945 1.00 97.94 95 ALA A O 1
ATOM 678 N N . LEU A 1 96 ? 13.795 4.349 -12.012 1.00 97.81 96 LEU A N 1
ATOM 679 C CA . LEU A 1 96 ? 13.615 3.451 -13.152 1.00 97.81 96 LEU A CA 1
ATOM 680 C C . LEU A 1 96 ? 13.248 4.234 -14.417 1.00 97.81 96 LEU A C 1
ATOM 682 O O . LEU A 1 96 ? 13.896 4.028 -15.440 1.00 97.81 96 LEU A O 1
ATOM 686 N N . VAL A 1 97 ? 12.270 5.144 -14.348 1.00 97.44 97 VAL A N 1
ATOM 687 C CA . VAL A 1 97 ? 11.854 5.959 -15.505 1.00 97.44 97 VAL A CA 1
ATOM 688 C C . VAL A 1 97 ? 13.013 6.786 -16.051 1.00 97.44 97 VAL A C 1
ATOM 690 O O . VAL A 1 97 ? 13.214 6.812 -17.257 1.00 97.44 97 VAL A O 1
ATOM 693 N N . ALA A 1 98 ? 13.814 7.405 -15.184 1.00 96.88 98 ALA A N 1
ATOM 694 C CA . ALA A 1 98 ? 14.971 8.196 -15.607 1.00 96.88 98 ALA A CA 1
ATOM 695 C C . ALA A 1 98 ? 16.100 7.362 -16.251 1.00 96.88 98 ALA A C 1
ATOM 697 O O . ALA A 1 98 ? 16.980 7.926 -16.898 1.00 96.88 98 ALA A O 1
ATOM 698 N N . SER A 1 99 ? 16.102 6.039 -16.056 1.00 95.62 99 SER A N 1
ATOM 699 C CA . SER A 1 99 ? 17.120 5.120 -16.589 1.00 95.62 99 SER A CA 1
ATOM 700 C C . SER A 1 99 ? 16.744 4.455 -17.920 1.00 95.62 99 SER A C 1
ATOM 702 O O . SER A 1 99 ? 17.524 3.650 -18.435 1.00 95.62 99 SER A O 1
ATOM 704 N N . LYS A 1 100 ? 15.544 4.730 -18.439 1.00 89.88 100 LYS A N 1
ATOM 705 C CA . LYS A 1 100 ? 14.980 4.131 -19.655 1.00 89.88 100 LYS A CA 1
ATOM 706 C C . LYS A 1 100 ? 14.950 5.144 -20.787 1.00 89.88 100 LYS A C 1
ATOM 708 O O . LYS A 1 100 ? 15.232 4.705 -21.921 1.00 89.88 100 LYS A O 1
#

Secondary structure (DSSP, 8-state):
-----THHHHTT-SS-HHHHHHHHHHHHHHHHHHHHHHHHSS--SS-SHHHHHHHHHHHHHHHHTTT-GGGHHHHHHHHHHHHHHHHHHHHHHHHHHHT-